Protein AF-A0A242NIY5-F1 (afdb_monomer_lite)

Foldseek 3Di:
DDPPQQKDKDFQQFPFDKGWDDKDKDDDPPDDIDIDTDIDTPDPPGDCVRGPVTDMDMDRHPPDPPPVVNVVVVVVVLVVVVVPDDVVVSVVVVVVVVVNVVRD

pLDDT: mean 75.25, std 18.4, range [34.72, 96.19]

Radius of gyration: 19.22 Å; chains: 1; bounding box: 43×49×38 Å

Secondary structure (DSSP, 8-state):
------EEEEETT--S--EEEEEEEE--TTS--EEEEEEE-S-TT--GGGTTTS-EEEEE--S----HHHHHHHHHHHHHHHTTS-HHHHHHHHHHHHTTSTT-

Organism: NCBI:txid1196095

Structure (mmCIF, N/CA/C/O backbone):
data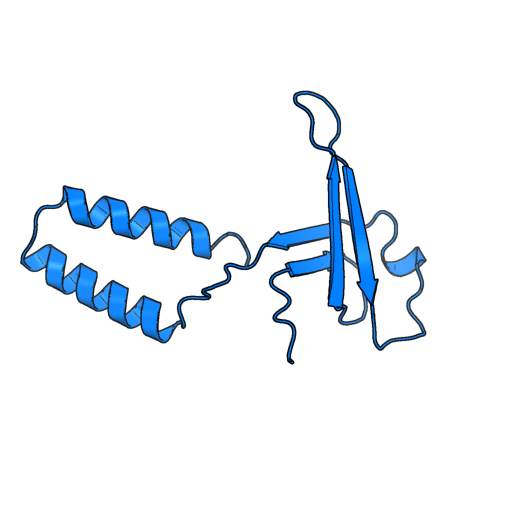_AF-A0A242NIY5-F1
#
_ent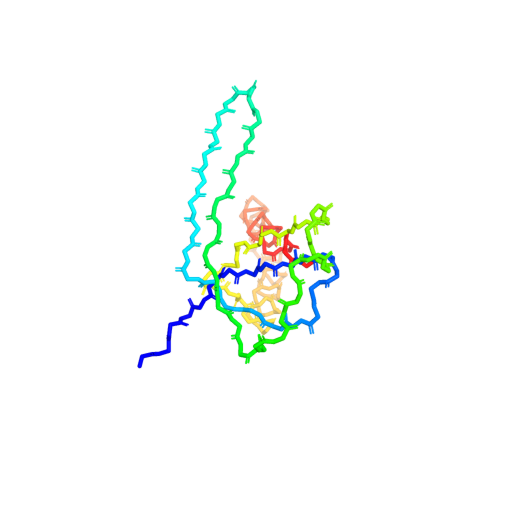ry.id   AF-A0A242NIY5-F1
#
loop_
_atom_site.group_PDB
_atom_site.id
_atom_site.type_symbol
_atom_site.label_atom_id
_atom_site.label_alt_id
_atom_site.label_comp_id
_atom_site.label_asym_id
_atom_site.label_entity_id
_atom_site.label_seq_id
_atom_site.pdbx_PDB_ins_code
_atom_site.Cartn_x
_atom_site.Cartn_y
_atom_site.Cartn_z
_atom_site.occupancy
_atom_site.B_iso_or_equiv
_atom_site.auth_seq_id
_atom_site.auth_comp_id
_atom_site.auth_asym_id
_atom_site.auth_atom_id
_atom_site.pdbx_PDB_model_num
ATOM 1 N N . MET A 1 1 ? 15.540 9.334 -18.508 1.00 34.72 1 MET A N 1
ATOM 2 C CA . MET A 1 1 ? 14.766 10.127 -17.531 1.00 34.72 1 MET A CA 1
ATOM 3 C C . MET A 1 1 ? 14.369 9.188 -16.413 1.00 34.72 1 MET A C 1
ATOM 5 O O . MET A 1 1 ? 13.622 8.258 -16.676 1.00 34.72 1 MET A O 1
ATOM 9 N N . ILE A 1 2 ? 14.946 9.353 -15.227 1.00 41.31 2 ILE A N 1
ATOM 10 C CA . ILE A 1 2 ? 14.557 8.583 -14.042 1.00 41.31 2 ILE A CA 1
ATOM 11 C C . ILE A 1 2 ? 13.423 9.388 -13.416 1.00 41.31 2 ILE A C 1
ATOM 13 O O . ILE A 1 2 ? 13.642 10.514 -12.979 1.00 41.31 2 ILE A O 1
ATOM 17 N N . GLY A 1 3 ? 12.195 8.883 -13.508 1.00 47.41 3 GLY A N 1
ATOM 18 C CA . GLY A 1 3 ? 11.072 9.486 -12.803 1.00 47.41 3 GLY A CA 1
ATOM 19 C C . GLY A 1 3 ? 11.294 9.279 -11.312 1.00 47.41 3 GLY A C 1
ATOM 20 O O . GLY A 1 3 ? 11.307 8.138 -10.857 1.00 47.41 3 GLY A O 1
ATOM 21 N N . ASN A 1 4 ? 11.510 10.358 -10.563 1.00 61.22 4 ASN A N 1
ATOM 22 C CA . ASN A 1 4 ? 11.578 10.265 -9.113 1.00 61.22 4 ASN A CA 1
ATOM 23 C C . ASN A 1 4 ? 10.159 10.028 -8.585 1.00 61.22 4 ASN A C 1
ATOM 25 O O . ASN A 1 4 ? 9.336 10.943 -8.554 1.00 61.22 4 ASN A O 1
ATOM 29 N N . ASN A 1 5 ? 9.862 8.787 -8.208 1.00 68.62 5 ASN A N 1
ATOM 30 C CA . ASN A 1 5 ? 8.621 8.452 -7.532 1.00 68.62 5 ASN A CA 1
ATOM 31 C C . ASN A 1 5 ? 8.721 8.924 -6.077 1.00 68.62 5 ASN A C 1
ATOM 33 O O . ASN A 1 5 ? 9.499 8.383 -5.298 1.00 68.62 5 ASN A O 1
ATOM 37 N N . HIS A 1 6 ? 7.983 9.973 -5.721 1.00 80.06 6 HIS A N 1
ATOM 38 C CA . HIS A 1 6 ? 7.957 10.512 -4.358 1.00 80.06 6 HIS A CA 1
ATOM 39 C C . HIS A 1 6 ? 6.797 9.933 -3.541 1.00 80.06 6 HIS A C 1
ATOM 41 O O . HIS A 1 6 ? 6.340 10.551 -2.587 1.00 80.06 6 HIS A O 1
ATOM 47 N N . TYR A 1 7 ? 6.298 8.762 -3.919 1.00 86.88 7 TYR A N 1
ATOM 48 C CA . TYR A 1 7 ? 5.212 8.096 -3.222 1.00 86.88 7 TYR A CA 1
ATOM 49 C C . TYR A 1 7 ? 5.676 6.716 -2.768 1.00 86.88 7 TYR A C 1
ATOM 51 O O . TYR A 1 7 ? 6.327 5.995 -3.524 1.00 86.88 7 TYR A O 1
ATOM 59 N N . THR A 1 8 ? 5.294 6.337 -1.552 1.00 88.31 8 THR A N 1
ATOM 60 C CA . THR A 1 8 ? 5.466 4.974 -1.036 1.00 88.31 8 THR A CA 1
ATOM 61 C C . THR A 1 8 ? 4.099 4.424 -0.663 1.00 88.31 8 THR A C 1
ATOM 63 O O . THR A 1 8 ? 3.351 5.088 0.048 1.00 88.31 8 THR A O 1
ATOM 66 N N . LEU A 1 9 ? 3.764 3.218 -1.119 1.00 90.00 9 LEU A N 1
ATOM 67 C CA . LEU A 1 9 ? 2.567 2.498 -0.686 1.00 90.00 9 LEU A CA 1
ATOM 68 C C . LEU A 1 9 ? 3.002 1.222 0.025 1.00 90.00 9 LEU A C 1
ATOM 70 O O . LEU A 1 9 ? 3.542 0.314 -0.601 1.00 90.00 9 LEU A O 1
ATOM 74 N N . ASN A 1 10 ? 2.722 1.164 1.321 1.00 89.19 10 ASN A N 1
ATOM 75 C CA . ASN A 1 10 ? 2.901 -0.028 2.135 1.00 89.19 10 ASN A CA 1
ATOM 76 C C . ASN A 1 10 ? 1.531 -0.658 2.368 1.00 89.19 10 ASN A C 1
ATOM 78 O O . ASN A 1 10 ? 0.590 0.042 2.735 1.00 89.19 10 ASN A O 1
ATOM 82 N N . MET A 1 11 ? 1.411 -1.964 2.162 1.00 90.31 11 MET A N 1
ATOM 83 C CA . MET A 1 11 ? 0.197 -2.722 2.467 1.00 90.31 11 MET A CA 1
ATOM 84 C C . MET A 1 11 ? 0.594 -3.979 3.222 1.00 90.31 11 MET A C 1
ATOM 86 O O . MET A 1 11 ? 1.532 -4.670 2.809 1.00 90.31 11 MET A O 1
ATOM 90 N N . ASP A 1 12 ? -0.109 -4.284 4.309 1.00 90.81 12 ASP A N 1
ATOM 91 C CA . ASP A 1 12 ? 0.141 -5.527 5.031 1.00 90.81 12 ASP A CA 1
ATOM 92 C C . ASP A 1 12 ? -0.111 -6.712 4.085 1.00 90.81 12 ASP A C 1
ATOM 94 O O . ASP A 1 12 ? -1.104 -6.745 3.359 1.00 90.81 12 ASP A O 1
ATOM 98 N N . GLY A 1 13 ? 0.812 -7.674 4.062 1.00 85.06 13 GLY A N 1
ATOM 99 C CA . GLY A 1 13 ? 0.710 -8.852 3.196 1.00 85.06 13 GLY A CA 1
ATOM 100 C C . GLY A 1 13 ? 1.120 -8.640 1.733 1.00 85.06 13 GLY A C 1
ATOM 101 O O . GLY A 1 13 ? 1.084 -9.603 0.970 1.00 85.06 13 GLY A O 1
ATOM 102 N N . LEU A 1 14 ? 1.571 -7.443 1.327 1.00 88.44 14 LEU A N 1
ATOM 103 C CA . LEU A 1 14 ? 2.162 -7.224 0.001 1.00 88.44 14 LEU A CA 1
ATOM 104 C C . LEU A 1 14 ? 3.592 -7.801 -0.045 1.00 88.44 14 LEU A C 1
ATOM 106 O O . LEU A 1 14 ? 4.493 -7.254 0.590 1.00 88.44 14 LEU A O 1
ATOM 110 N N . PRO A 1 15 ? 3.850 -8.882 -0.806 1.00 82.94 15 PRO A N 1
ATOM 111 C CA . PRO A 1 15 ? 5.122 -9.602 -0.741 1.00 82.94 15 PRO A CA 1
ATOM 112 C C . PRO A 1 15 ? 6.186 -9.038 -1.695 1.00 82.94 15 PRO A C 1
ATOM 114 O O . PRO A 1 15 ? 7.210 -9.682 -1.921 1.00 82.94 15 PRO A O 1
ATOM 117 N N . ALA A 1 16 ? 5.931 -7.893 -2.334 1.00 85.25 16 ALA A N 1
ATOM 118 C CA . ALA A 1 16 ? 6.788 -7.365 -3.387 1.00 85.25 16 ALA A CA 1
ATOM 119 C C . ALA A 1 16 ? 6.872 -5.842 -3.368 1.00 85.25 16 ALA A C 1
ATOM 121 O O . ALA A 1 16 ? 5.939 -5.150 -2.968 1.00 85.25 16 ALA A O 1
ATOM 122 N N . GLU A 1 17 ? 7.981 -5.342 -3.902 1.00 86.62 17 GLU A N 1
ATOM 123 C CA . GLU A 1 17 ? 8.147 -3.929 -4.200 1.00 86.62 17 GLU A CA 1
ATOM 124 C C . GLU A 1 17 ? 7.224 -3.505 -5.355 1.00 86.62 17 GLU A C 1
ATOM 126 O O . GLU A 1 17 ? 6.993 -4.249 -6.322 1.00 86.62 17 GLU A O 1
ATOM 131 N N . ILE A 1 18 ? 6.690 -2.290 -5.243 1.00 89.88 18 ILE A N 1
ATOM 132 C CA . ILE A 1 18 ? 5.798 -1.681 -6.225 1.00 89.88 18 ILE A CA 1
ATOM 133 C C . ILE A 1 18 ? 6.242 -0.254 -6.541 1.00 89.88 18 ILE A C 1
ATOM 135 O O . ILE A 1 18 ? 6.842 0.424 -5.713 1.00 89.88 18 ILE A O 1
ATOM 139 N N . SER A 1 19 ? 5.905 0.220 -7.738 1.00 89.75 19 SER A N 1
ATOM 140 C CA . SER A 1 19 ? 6.114 1.604 -8.163 1.00 89.75 19 SER A CA 1
ATOM 141 C C . SER A 1 19 ? 4.784 2.242 -8.542 1.00 89.75 19 SER A C 1
ATOM 143 O O . SER A 1 19 ? 4.075 1.748 -9.421 1.00 89.75 19 SER A O 1
ATOM 145 N N . ILE A 1 20 ? 4.438 3.337 -7.872 1.00 91.06 20 ILE A N 1
ATOM 146 C CA . ILE A 1 20 ? 3.187 4.076 -8.068 1.00 91.06 20 ILE A CA 1
ATOM 147 C C . ILE A 1 20 ? 3.251 4.898 -9.361 1.00 91.06 20 ILE A C 1
ATOM 149 O O . ILE A 1 20 ? 4.182 5.668 -9.571 1.00 91.06 20 ILE A O 1
ATOM 153 N N . LEU A 1 21 ? 2.246 4.757 -10.219 1.00 91.38 21 LEU A N 1
ATOM 154 C CA . LEU A 1 21 ? 2.096 5.522 -11.457 1.00 91.38 21 LEU A CA 1
ATOM 155 C C . LEU A 1 21 ? 1.176 6.731 -11.283 1.00 91.38 21 LEU A C 1
ATOM 157 O O . LEU A 1 21 ? 1.442 7.792 -11.841 1.00 91.38 21 LEU A O 1
ATOM 161 N N . GLN A 1 22 ? 0.087 6.562 -10.534 1.00 91.56 22 GLN A N 1
ATOM 162 C CA . GLN A 1 22 ? -0.929 7.593 -10.350 1.00 91.56 22 GLN A CA 1
ATOM 163 C C . GLN A 1 22 ? -1.622 7.427 -9.002 1.00 91.56 22 GLN A C 1
ATOM 165 O O . GLN A 1 22 ? -1.867 6.307 -8.548 1.00 91.56 22 GLN A O 1
ATOM 170 N N . VAL A 1 23 ? -1.981 8.561 -8.408 1.00 92.44 23 VAL A N 1
ATOM 171 C CA . VAL A 1 23 ? -2.823 8.659 -7.218 1.00 92.44 23 VAL A CA 1
ATOM 172 C C . VAL A 1 23 ? -3.947 9.641 -7.523 1.00 92.44 23 VAL A C 1
ATOM 174 O O .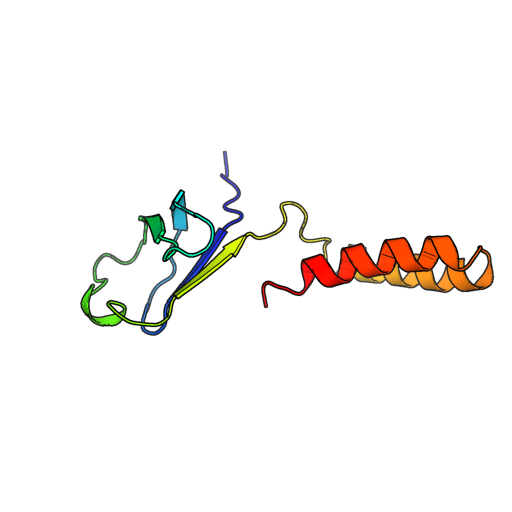 VAL A 1 23 ? -3.688 10.755 -7.976 1.00 92.44 23 VAL A O 1
ATOM 177 N N . GLU A 1 24 ? -5.184 9.239 -7.260 1.00 95.56 24 GLU A N 1
ATOM 178 C CA . GLU A 1 24 ? -6.363 10.102 -7.299 1.00 95.56 24 GLU A CA 1
ATOM 179 C C . GLU A 1 24 ? -7.090 10.006 -5.956 1.00 95.56 24 GLU A C 1
ATOM 181 O O . GLU A 1 24 ? -7.379 8.904 -5.491 1.00 95.56 24 GLU A O 1
ATOM 186 N N . GLY A 1 25 ? -7.345 11.149 -5.319 1.00 94.12 25 GLY A N 1
ATOM 187 C CA . GLY A 1 25 ? -8.021 11.232 -4.025 1.00 94.12 25 GLY A CA 1
ATOM 188 C C . GLY A 1 25 ? -9.382 11.902 -4.145 1.00 94.12 25 GLY A C 1
ATOM 189 O O . GLY A 1 25 ? -9.510 12.953 -4.771 1.00 94.12 25 GLY A O 1
ATOM 190 N N . ASN A 1 26 ? -10.388 11.303 -3.517 1.00 95.00 26 ASN A N 1
ATOM 191 C CA . ASN A 1 26 ? -11.695 11.900 -3.294 1.00 95.00 26 ASN A CA 1
ATOM 192 C C . ASN A 1 26 ? -11.888 12.094 -1.787 1.00 95.00 26 ASN A C 1
ATOM 194 O O . ASN A 1 26 ? -12.178 11.148 -1.053 1.00 95.00 26 ASN A O 1
ATOM 198 N N . GLU A 1 27 ? -11.702 13.330 -1.336 1.00 95.25 27 GLU A N 1
ATOM 199 C CA . GLU A 1 27 ? -11.771 13.721 0.068 1.00 95.25 27 GLU A CA 1
ATOM 200 C C . GLU A 1 27 ? -12.864 14.775 0.251 1.00 95.25 27 GLU A C 1
ATOM 202 O O . GLU A 1 27 ? -12.879 15.803 -0.429 1.00 95.25 27 GLU A O 1
ATOM 207 N N . GLN A 1 28 ? -13.787 14.529 1.180 1.00 95.25 28 GLN A N 1
ATOM 208 C CA . GLN A 1 28 ? -14.847 15.468 1.536 1.00 95.25 28 GLN A CA 1
ATOM 209 C C . GLN A 1 28 ? -15.051 15.474 3.050 1.00 95.25 28 GLN A C 1
ATOM 211 O O . GLN A 1 28 ? -14.956 14.440 3.712 1.00 95.25 28 GLN A O 1
ATOM 216 N N . LEU A 1 29 ? -15.342 16.649 3.612 1.00 95.88 29 LEU A N 1
ATOM 217 C CA . LEU A 1 29 ? -15.590 16.781 5.047 1.00 95.88 29 LEU A CA 1
ATOM 218 C C . LEU A 1 29 ? -16.786 15.921 5.470 1.00 95.88 29 LEU A C 1
ATOM 220 O O . LEU A 1 29 ? -17.849 15.972 4.854 1.00 95.88 29 LEU A O 1
ATOM 224 N N . ASN A 1 30 ? -16.616 15.187 6.572 1.00 94.38 30 ASN A N 1
ATOM 225 C CA . ASN A 1 30 ? -17.641 14.326 7.171 1.00 94.38 30 ASN A CA 1
ATOM 226 C C . ASN A 1 30 ? -18.165 13.208 6.251 1.00 94.38 30 ASN A C 1
ATOM 228 O O . ASN A 1 30 ? -19.274 12.719 6.457 1.00 94.38 30 ASN A O 1
ATOM 232 N N . GLN A 1 31 ? -17.386 12.796 5.252 1.00 95.50 31 GLN A N 1
ATOM 233 C CA . GLN A 1 31 ? -17.654 11.621 4.426 1.00 95.50 31 GLN A CA 1
ATOM 234 C C . GLN A 1 31 ? -16.437 10.689 4.450 1.00 95.50 31 GLN A C 1
ATOM 236 O O . GLN A 1 31 ? -15.324 11.146 4.724 1.00 95.50 31 GLN A O 1
ATOM 241 N N . PRO A 1 32 ? -16.614 9.388 4.171 1.00 96.19 32 PRO A N 1
ATOM 242 C CA . PRO A 1 32 ? -15.484 8.506 3.925 1.00 96.19 32 PRO A CA 1
ATOM 243 C C . PRO A 1 32 ? -14.627 9.047 2.776 1.00 96.19 32 PRO A C 1
ATOM 245 O O . PRO A 1 32 ? -15.146 9.414 1.722 1.00 96.19 32 PRO A O 1
ATOM 248 N N . TRP A 1 33 ? -13.317 9.096 2.990 1.00 94.88 33 TRP A N 1
ATOM 249 C CA . TRP A 1 33 ? -12.349 9.394 1.942 1.00 94.88 33 TRP A CA 1
ATOM 250 C C . TRP A 1 33 ? -12.075 8.137 1.113 1.00 94.88 33 TRP A C 1
ATOM 252 O O . TRP A 1 33 ? -12.207 7.011 1.597 1.00 94.88 33 TRP A O 1
ATOM 262 N N . HIS A 1 34 ? -11.681 8.326 -0.143 1.00 94.88 34 HIS A N 1
ATOM 263 C CA . HIS A 1 34 ? -11.321 7.240 -1.054 1.00 94.88 34 HIS A CA 1
ATOM 264 C C . HIS A 1 34 ? -10.097 7.626 -1.879 1.00 94.88 34 HIS A C 1
ATOM 266 O O . HIS A 1 34 ? -10.037 8.738 -2.401 1.00 94.88 34 HIS A O 1
ATOM 272 N N . TYR A 1 35 ? -9.160 6.692 -2.050 1.00 94.69 35 TYR A N 1
ATOM 273 C CA . TYR A 1 35 ? -8.036 6.845 -2.972 1.00 94.69 35 TYR A CA 1
ATOM 274 C C . TYR A 1 35 ? -8.035 5.730 -4.014 1.00 94.69 35 TYR A C 1
ATOM 276 O O . TYR A 1 35 ? -8.165 4.551 -3.686 1.00 94.69 35 TYR A O 1
ATOM 284 N N . THR A 1 36 ? -7.805 6.103 -5.270 1.00 96.06 36 THR A N 1
ATOM 285 C CA . THR A 1 36 ? -7.496 5.177 -6.362 1.00 96.06 36 THR A CA 1
ATOM 286 C C . THR A 1 36 ? -6.007 5.274 -6.668 1.00 96.06 36 THR A C 1
ATOM 288 O O . THR A 1 36 ? -5.515 6.328 -7.073 1.00 96.06 36 THR A O 1
ATOM 291 N N . ILE A 1 37 ? -5.279 4.171 -6.483 1.00 94.00 37 ILE A N 1
ATOM 292 C CA . ILE A 1 37 ? -3.832 4.106 -6.714 1.00 94.00 37 ILE A CA 1
ATOM 293 C C . ILE A 1 37 ? -3.561 3.144 -7.866 1.00 94.00 37 ILE A C 1
ATOM 295 O O . ILE A 1 37 ? -3.904 1.966 -7.798 1.00 94.00 37 ILE A O 1
ATOM 299 N N . THR A 1 38 ? -2.911 3.640 -8.916 1.00 94.56 38 THR A N 1
ATOM 300 C CA . THR A 1 38 ? -2.387 2.802 -10.000 1.00 94.56 38 THR A CA 1
ATOM 301 C C . THR A 1 38 ? -0.904 2.587 -9.756 1.00 94.56 38 THR A C 1
ATOM 303 O O . THR A 1 38 ? -0.157 3.557 -9.645 1.00 94.56 38 THR A O 1
ATOM 306 N N . PHE A 1 39 ? -0.461 1.336 -9.687 1.00 92.56 39 PHE A N 1
ATOM 307 C CA . PHE A 1 39 ? 0.943 0.984 -9.492 1.00 92.56 39 PHE A CA 1
ATOM 308 C C . PHE A 1 39 ? 1.355 -0.174 -10.403 1.00 92.56 39 PHE A C 1
ATOM 310 O O . PHE A 1 39 ? 0.531 -0.845 -11.019 1.00 92.56 39 PHE A O 1
ATOM 317 N N . THR A 1 40 ? 2.659 -0.401 -10.485 1.00 91.88 40 THR A N 1
ATOM 318 C CA . THR A 1 40 ? 3.283 -1.512 -11.206 1.00 91.88 40 THR A CA 1
ATOM 319 C C . THR A 1 40 ? 4.142 -2.326 -10.254 1.00 91.88 40 THR A C 1
ATOM 321 O O . THR A 1 40 ? 4.659 -1.797 -9.274 1.00 91.88 40 THR A O 1
ATOM 324 N N . SER A 1 41 ? 4.316 -3.611 -10.547 1.00 90.19 41 SER A N 1
ATOM 325 C CA . SER A 1 41 ? 5.303 -4.459 -9.881 1.00 90.19 41 SER A CA 1
ATOM 326 C C . SER A 1 41 ? 6.070 -5.256 -10.923 1.00 90.19 41 SER A C 1
ATOM 328 O O . SER A 1 41 ? 5.525 -5.634 -11.961 1.00 90.19 41 SER A O 1
ATOM 330 N N . SER A 1 42 ? 7.337 -5.537 -10.636 1.00 89.56 42 SER A N 1
ATOM 331 C CA . SER A 1 42 ? 8.124 -6.511 -11.392 1.00 89.56 42 SER A CA 1
ATOM 332 C C . SER A 1 42 ? 7.705 -7.953 -11.073 1.00 89.56 42 SER A C 1
ATOM 334 O O . SER A 1 42 ? 7.908 -8.847 -11.898 1.00 89.56 42 SER A O 1
ATOM 336 N N . ASN A 1 43 ? 7.082 -8.188 -9.911 1.00 89.88 43 ASN A N 1
ATOM 337 C CA . ASN A 1 43 ? 6.560 -9.491 -9.522 1.00 89.88 43 ASN A CA 1
ATOM 338 C C . ASN A 1 43 ? 5.217 -9.770 -10.219 1.00 89.88 43 ASN A C 1
ATOM 340 O O . ASN A 1 43 ? 4.203 -9.138 -9.934 1.00 89.88 43 ASN A O 1
ATOM 344 N N . LYS A 1 44 ? 5.203 -10.762 -11.117 1.00 88.38 44 LYS A N 1
ATOM 345 C CA . LYS A 1 44 ? 4.009 -11.166 -11.884 1.00 88.38 44 LYS A CA 1
ATOM 346 C C . LYS A 1 44 ? 3.046 -12.074 -11.109 1.00 88.38 44 LYS A C 1
ATOM 348 O O . LYS A 1 44 ? 1.967 -12.366 -11.607 1.00 88.38 44 LYS A O 1
ATOM 353 N N . HIS A 1 45 ? 3.442 -12.547 -9.929 1.00 88.62 45 HIS A N 1
ATOM 354 C CA . HIS A 1 45 ? 2.711 -13.528 -9.122 1.00 88.62 45 HIS A CA 1
ATOM 355 C C . HIS A 1 45 ? 2.078 -12.874 -7.882 1.00 88.62 45 HIS A C 1
ATOM 357 O O . HIS A 1 45 ? 1.955 -13.501 -6.833 1.00 88.62 45 HIS A O 1
ATOM 363 N N . LEU A 1 46 ? 1.700 -11.598 -7.984 1.00 88.25 46 LEU A N 1
ATOM 364 C CA . LEU A 1 46 ? 0.979 -10.904 -6.924 1.00 88.25 46 LEU A CA 1
ATOM 365 C C . LEU A 1 46 ? -0.450 -11.439 -6.826 1.00 88.25 46 LEU A C 1
ATOM 367 O O . LEU A 1 46 ? -1.285 -11.192 -7.695 1.00 88.25 46 LEU A O 1
ATOM 371 N N . LEU A 1 47 ? -0.721 -12.170 -5.751 1.00 90.62 47 LEU A N 1
ATOM 372 C CA . LEU A 1 47 ? -2.060 -12.629 -5.419 1.00 90.62 47 LEU A CA 1
ATOM 373 C C . LEU A 1 47 ? -2.816 -11.485 -4.741 1.00 90.62 47 LEU A C 1
ATOM 375 O O . LEU A 1 47 ? -2.417 -11.012 -3.679 1.00 90.62 47 LEU A O 1
ATOM 379 N N . VAL A 1 48 ? -3.913 -11.040 -5.356 1.00 89.00 48 VAL A N 1
ATOM 380 C CA . VAL A 1 48 ? -4.733 -9.924 -4.844 1.00 89.00 48 VAL A CA 1
ATOM 381 C C . VAL A 1 48 ? -5.236 -10.209 -3.429 1.00 89.00 48 VAL A C 1
ATOM 383 O O . VAL A 1 48 ? -5.229 -9.336 -2.570 1.00 89.00 48 VAL A O 1
ATOM 386 N N . GLU A 1 49 ? -5.610 -11.457 -3.165 1.00 91.31 49 GLU A N 1
ATOM 387 C CA . GLU A 1 49 ? -6.066 -11.925 -1.855 1.00 91.31 49 GLU A CA 1
ATOM 388 C C . GLU A 1 49 ? -5.036 -11.753 -0.729 1.00 91.31 49 GLU A C 1
ATOM 390 O O . GLU A 1 49 ? -5.429 -11.694 0.429 1.00 91.31 49 GLU A O 1
ATOM 395 N N . SER A 1 50 ? -3.737 -11.636 -1.036 1.00 88.56 50 SER A N 1
ATOM 396 C CA . SER A 1 50 ? -2.699 -11.466 -0.011 1.00 88.56 50 SER A CA 1
ATOM 397 C C . SER A 1 50 ? -2.707 -10.082 0.641 1.00 88.56 50 SER A C 1
ATOM 399 O O . SER A 1 50 ? -2.210 -9.946 1.753 1.00 88.56 50 SER A O 1
ATOM 401 N N . PHE A 1 51 ? -3.260 -9.068 -0.031 1.00 89.62 51 PHE A N 1
ATOM 402 C CA . PHE A 1 51 ? -3.285 -7.682 0.457 1.00 89.62 51 PHE A CA 1
ATOM 403 C C . PHE A 1 51 ? -4.677 -7.027 0.381 1.00 89.62 51 PHE A C 1
ATOM 405 O O . PHE A 1 51 ? -4.850 -5.875 0.777 1.00 89.62 5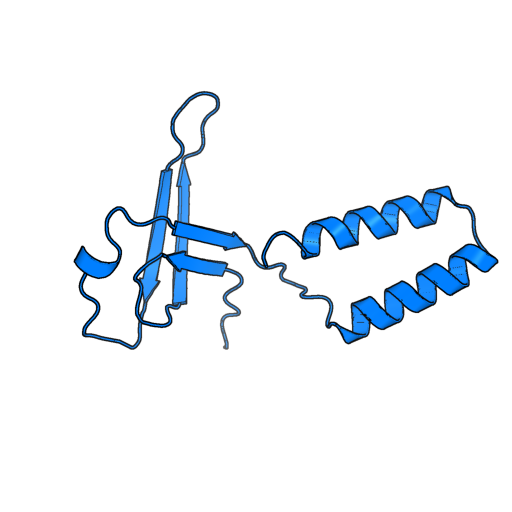1 PHE A O 1
ATOM 412 N N . LEU A 1 52 ? -5.696 -7.734 -0.114 1.00 91.94 52 LEU A N 1
ATOM 413 C CA . LEU A 1 52 ? -7.071 -7.237 -0.127 1.00 91.94 52 LEU A CA 1
ATOM 414 C C . LEU A 1 52 ? -7.615 -7.126 1.305 1.00 91.94 52 LEU A C 1
ATOM 416 O O . LEU A 1 52 ? -7.465 -8.050 2.096 1.00 91.94 52 LEU A O 1
ATOM 420 N N . ASN A 1 53 ? -8.290 -6.017 1.622 1.00 92.19 53 ASN A N 1
ATOM 421 C CA . ASN A 1 53 ? -8.810 -5.703 2.965 1.00 92.19 53 ASN A CA 1
ATOM 422 C C . ASN A 1 53 ? -7.742 -5.623 4.068 1.00 92.19 53 ASN A C 1
ATOM 424 O O . ASN A 1 53 ? -8.078 -5.578 5.251 1.00 92.19 53 ASN A O 1
ATOM 428 N N . GLN A 1 54 ? -6.470 -5.579 3.686 1.00 93.75 54 GLN A N 1
ATOM 429 C CA . GLN A 1 54 ? -5.374 -5.335 4.602 1.00 93.75 54 GLN A CA 1
ATOM 430 C C . GLN A 1 54 ? -5.182 -3.831 4.806 1.00 93.75 54 GLN A C 1
ATOM 432 O O . GLN A 1 54 ? -5.551 -3.019 3.952 1.00 93.75 54 GLN A O 1
ATOM 437 N N . ASN A 1 55 ? -4.594 -3.448 5.941 1.00 92.94 55 ASN A N 1
ATOM 438 C CA . ASN A 1 55 ? -4.256 -2.051 6.166 1.00 92.94 55 ASN A CA 1
ATOM 439 C C . ASN A 1 55 ? -3.227 -1.589 5.132 1.00 92.94 55 ASN A C 1
ATOM 441 O O . ASN A 1 55 ? -2.262 -2.289 4.822 1.00 92.94 55 ASN A O 1
ATOM 445 N N . ALA A 1 56 ? -3.448 -0.383 4.621 1.00 91.94 56 ALA A N 1
ATOM 446 C CA . ALA A 1 56 ? -2.618 0.250 3.616 1.00 91.94 56 ALA A CA 1
ATOM 447 C C . ALA A 1 56 ? -2.235 1.659 4.071 1.00 91.94 56 ALA A C 1
ATOM 449 O O . ALA A 1 56 ? -3.048 2.387 4.644 1.00 91.94 56 ALA A O 1
ATOM 450 N N . ARG A 1 57 ? -0.997 2.057 3.785 1.00 92.06 57 ARG A N 1
ATOM 451 C CA . ARG A 1 57 ? -0.447 3.378 4.080 1.00 92.06 57 ARG A CA 1
ATOM 452 C C . ARG A 1 57 ? 0.193 3.950 2.825 1.00 92.06 57 ARG A C 1
ATOM 454 O O . ARG A 1 57 ? 1.195 3.424 2.345 1.00 92.06 57 ARG A O 1
ATOM 461 N N . LEU A 1 58 ? -0.382 5.040 2.323 1.00 91.00 58 LEU A N 1
ATOM 462 C CA . LEU A 1 58 ? 0.210 5.859 1.272 1.00 91.00 58 LEU A CA 1
ATOM 463 C C . LEU A 1 58 ? 0.978 7.022 1.914 1.00 91.00 58 LEU A C 1
ATOM 465 O O . LEU A 1 58 ? 0.395 7.847 2.615 1.00 91.00 58 LEU A O 1
ATOM 469 N N . CYS A 1 59 ? 2.278 7.086 1.660 1.00 87.94 59 CYS A N 1
ATOM 470 C CA . CYS A 1 59 ? 3.178 8.133 2.124 1.00 87.94 59 CYS A CA 1
ATOM 471 C C . CYS A 1 59 ? 3.576 9.038 0.954 1.00 87.94 59 CYS A C 1
ATOM 473 O O . CYS A 1 59 ? 3.953 8.562 -0.119 1.00 87.94 59 CYS A O 1
ATOM 475 N N . PHE A 1 60 ? 3.507 10.348 1.187 1.00 86.25 60 PHE A N 1
ATOM 476 C CA . PHE A 1 60 ? 3.953 11.380 0.257 1.00 86.25 60 PHE A CA 1
ATOM 477 C C . PHE A 1 60 ? 5.342 11.830 0.697 1.00 86.25 60 PHE A C 1
ATOM 479 O O . PHE A 1 60 ? 5.488 12.627 1.626 1.00 86.25 60 PHE A O 1
ATOM 486 N N . ASN A 1 61 ? 6.362 11.291 0.044 1.00 81.75 61 ASN A N 1
ATOM 487 C CA . ASN A 1 61 ? 7.746 11.578 0.370 1.00 81.75 61 ASN A CA 1
ATOM 488 C C . ASN A 1 61 ? 8.080 13.015 -0.060 1.00 81.75 61 ASN A C 1
ATOM 490 O O . ASN A 1 61 ? 7.706 13.452 -1.155 1.00 81.75 61 ASN A O 1
ATOM 494 N N . PRO A 1 62 ? 8.787 13.788 0.776 1.00 72.81 62 PRO A N 1
ATOM 495 C CA . PRO A 1 62 ? 9.225 15.116 0.387 1.00 72.81 62 PRO A CA 1
ATOM 496 C C . PRO A 1 62 ? 10.183 15.024 -0.809 1.00 72.81 62 PRO A C 1
ATOM 498 O O . PRO A 1 62 ? 11.092 14.199 -0.832 1.00 72.81 62 PRO A O 1
ATOM 501 N N . ALA A 1 63 ? 10.016 15.918 -1.789 1.00 64.00 63 ALA A N 1
ATOM 502 C CA . ALA A 1 63 ? 10.909 16.012 -2.952 1.00 64.00 63 ALA A CA 1
ATOM 503 C C . ALA A 1 63 ? 12.366 16.337 -2.571 1.00 64.00 63 ALA A C 1
ATOM 505 O O . ALA A 1 63 ? 13.294 16.115 -3.344 1.00 64.00 63 ALA A O 1
ATOM 506 N N . ASN A 1 64 ? 12.548 16.866 -1.365 1.00 60.31 64 ASN A N 1
ATOM 507 C CA . ASN A 1 64 ? 13.805 17.032 -0.674 1.00 60.31 64 ASN A CA 1
ATOM 508 C C . ASN A 1 64 ? 13.778 16.161 0.585 1.00 60.31 64 ASN A C 1
ATOM 510 O O . ASN A 1 64 ? 13.511 16.641 1.688 1.00 60.31 64 ASN A O 1
ATOM 514 N N . SER A 1 65 ? 14.120 14.880 0.460 1.00 55.00 65 SER A N 1
ATOM 515 C CA . SER A 1 65 ? 14.757 14.229 1.599 1.00 55.00 65 SER A CA 1
ATOM 516 C C . SER A 1 65 ? 16.010 15.061 1.864 1.00 55.00 65 SER A C 1
ATOM 518 O O . SER A 1 65 ? 16.993 14.921 1.136 1.00 55.00 65 SER A O 1
ATOM 520 N N . ASN A 1 66 ? 15.949 16.026 2.792 1.00 52.31 66 ASN A N 1
ATOM 521 C CA . ASN A 1 66 ? 17.155 16.664 3.301 1.00 52.31 66 ASN A CA 1
ATOM 522 C C . ASN A 1 66 ? 18.062 15.485 3.616 1.00 52.31 66 ASN A C 1
ATOM 524 O O . ASN A 1 66 ? 17.666 14.611 4.395 1.00 52.31 66 ASN A O 1
ATOM 528 N N . ASN A 1 67 ? 19.187 15.384 2.910 1.00 56.44 67 ASN A N 1
ATOM 529 C CA . ASN A 1 67 ? 20.093 14.271 3.106 1.00 56.44 67 ASN A CA 1
ATOM 530 C C . ASN A 1 67 ? 20.374 14.234 4.616 1.00 56.44 67 ASN A C 1
ATOM 532 O O . ASN A 1 67 ? 20.403 15.296 5.242 1.00 56.44 67 ASN A O 1
ATOM 536 N N . LEU A 1 68 ? 20.502 13.070 5.255 1.00 56.53 68 LEU A N 1
ATOM 537 C CA . LEU A 1 68 ? 20.776 13.054 6.701 1.00 56.53 68 LEU A CA 1
ATOM 538 C C . LEU A 1 68 ? 21.976 13.963 7.042 1.00 56.53 68 LEU A C 1
ATOM 540 O O . LEU A 1 68 ? 21.980 14.608 8.087 1.00 56.53 68 LEU A O 1
ATOM 544 N N . SER A 1 69 ? 22.916 14.126 6.102 1.00 58.53 69 SER A N 1
ATOM 545 C CA . SER A 1 69 ? 23.975 15.138 6.148 1.00 58.53 69 SER A CA 1
ATOM 546 C C . SER A 1 69 ? 23.476 16.585 6.240 1.00 58.53 69 SER A C 1
ATOM 548 O O . SER A 1 69 ? 24.007 17.362 7.022 1.00 58.53 69 SER A O 1
ATOM 550 N N . ASP A 1 70 ? 22.454 16.966 5.478 1.00 61.94 70 ASP A N 1
ATOM 551 C CA . ASP A 1 70 ? 21.859 18.304 5.488 1.00 61.94 70 ASP A CA 1
ATOM 552 C C . ASP A 1 70 ? 21.105 18.567 6.789 1.00 61.94 70 ASP A C 1
ATOM 554 O O . ASP A 1 70 ? 21.113 19.693 7.274 1.00 61.94 70 ASP A O 1
ATOM 558 N N . ILE A 1 71 ? 20.470 17.543 7.372 1.00 64.06 71 ILE A N 1
ATOM 559 C CA . ILE A 1 71 ? 19.827 17.643 8.692 1.00 64.06 71 ILE A CA 1
ATOM 560 C C . ILE A 1 71 ? 20.887 17.828 9.777 1.00 64.06 71 ILE A C 1
ATOM 562 O O . ILE A 1 71 ? 20.736 18.706 10.623 1.00 64.06 71 ILE A O 1
ATOM 566 N N . VAL A 1 72 ? 21.971 17.050 9.735 1.00 68.06 72 VAL A N 1
ATOM 567 C CA . VAL A 1 72 ? 23.089 17.179 10.681 1.00 68.06 72 VAL A CA 1
ATOM 568 C C . VAL A 1 72 ? 23.742 18.556 10.563 1.00 68.06 72 VAL A C 1
ATOM 570 O O . VAL A 1 72 ? 23.932 19.223 11.577 1.00 68.06 72 VAL A O 1
ATOM 573 N N . ASN A 1 73 ? 24.007 19.025 9.342 1.00 68.69 73 ASN A N 1
ATOM 574 C CA . ASN A 1 73 ? 24.613 20.334 9.105 1.00 68.69 73 ASN A CA 1
ATOM 575 C C . ASN A 1 73 ? 23.679 21.473 9.537 1.00 68.69 73 ASN A C 1
ATOM 577 O O . ASN A 1 73 ? 24.082 22.324 10.320 1.00 68.69 73 ASN A O 1
ATOM 581 N N . LYS A 1 74 ? 22.397 21.444 9.144 1.00 69.19 74 LYS A N 1
ATOM 582 C CA . LYS A 1 74 ? 21.409 22.454 9.568 1.00 69.19 74 LYS A CA 1
ATOM 583 C C . LYS A 1 74 ? 21.156 22.429 11.076 1.00 69.19 74 LYS A C 1
ATOM 585 O O . LYS A 1 74 ? 20.922 23.479 11.663 1.00 69.19 74 LYS A O 1
ATOM 590 N N . GLY A 1 75 ? 21.182 21.253 11.702 1.00 69.94 75 GLY A N 1
ATOM 591 C CA . GLY A 1 75 ? 21.059 21.095 13.151 1.00 69.94 75 GLY A CA 1
ATOM 592 C C . GLY A 1 75 ? 22.256 21.688 13.894 1.00 69.94 75 GLY A C 1
ATOM 593 O O . GLY A 1 75 ? 22.072 22.407 14.876 1.00 69.94 75 GLY A O 1
ATOM 594 N N . LEU A 1 76 ? 23.470 21.455 13.391 1.00 76.31 76 LEU A N 1
ATOM 595 C CA . LEU A 1 76 ? 24.695 22.060 13.911 1.00 76.31 76 LEU A CA 1
ATOM 596 C C . LEU A 1 76 ? 24.694 23.587 13.727 1.00 76.31 76 LEU A C 1
ATOM 598 O O . LEU A 1 76 ? 24.994 24.318 14.669 1.00 76.31 76 LEU A O 1
ATOM 602 N N . ASP A 1 77 ? 24.282 24.078 12.559 1.00 72.88 77 ASP A N 1
ATOM 603 C CA . ASP A 1 77 ? 24.161 25.509 12.262 1.00 72.88 77 ASP A CA 1
ATOM 604 C C . ASP A 1 77 ? 23.094 26.190 13.131 1.00 72.88 77 ASP A C 1
ATOM 606 O O . ASP A 1 77 ?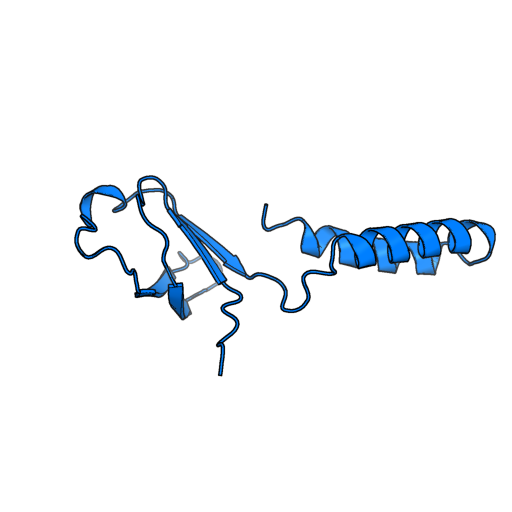 23.293 27.313 13.603 1.00 72.88 77 ASP A O 1
ATOM 610 N N . ALA A 1 78 ? 21.976 25.508 13.397 1.00 69.50 78 ALA A N 1
ATOM 611 C CA . ALA A 1 78 ? 20.938 25.980 14.307 1.00 69.50 78 ALA A CA 1
ATOM 612 C C . ALA A 1 78 ? 21.441 26.038 15.756 1.00 69.50 78 ALA A C 1
ATOM 614 O O . ALA A 1 78 ? 21.192 27.031 16.437 1.00 69.50 78 ALA A O 1
ATOM 615 N N . LEU A 1 79 ? 22.190 25.032 16.221 1.00 71.62 79 LEU A N 1
ATOM 616 C CA . LEU A 1 79 ? 22.801 25.043 17.553 1.00 71.62 79 LEU A CA 1
ATOM 617 C C . LEU A 1 79 ? 23.805 26.191 17.697 1.00 71.62 79 LEU A C 1
ATOM 619 O O . LEU A 1 79 ? 23.764 26.929 18.679 1.00 71.62 79 LEU A O 1
ATOM 623 N N . ASN A 1 80 ? 24.646 26.394 16.686 1.00 71.06 80 ASN A N 1
ATOM 624 C CA . ASN A 1 80 ? 25.573 27.521 16.644 1.00 71.06 80 ASN A CA 1
ATOM 625 C C . ASN A 1 80 ? 24.812 28.859 16.622 1.00 71.06 80 ASN A C 1
ATOM 627 O O . ASN A 1 80 ? 25.193 29.797 17.317 1.00 71.06 80 ASN A O 1
ATOM 631 N N . SER A 1 81 ? 23.673 28.930 15.931 1.00 61.97 81 SER A N 1
ATOM 632 C CA . SER A 1 81 ? 22.820 30.124 15.889 1.00 61.97 81 SER A CA 1
ATOM 633 C C . SER A 1 81 ? 22.060 30.390 17.191 1.00 61.97 81 SER A C 1
ATOM 635 O O . SER A 1 81 ? 21.771 31.543 17.485 1.00 61.97 81 SER A O 1
ATOM 637 N N . LEU A 1 82 ? 21.773 29.385 18.025 1.00 59.69 82 LEU A N 1
ATOM 638 C CA . LEU A 1 82 ? 21.222 29.596 19.375 1.00 59.69 82 LEU A CA 1
ATOM 639 C C . LEU A 1 82 ? 22.220 30.295 20.304 1.00 59.69 82 LEU A C 1
ATOM 641 O O . LEU A 1 82 ? 21.817 30.943 21.268 1.00 59.69 82 LEU A O 1
ATOM 645 N N . THR A 1 83 ? 23.516 30.201 19.996 1.00 61.12 83 THR A N 1
ATOM 646 C CA . THR A 1 83 ? 24.555 30.949 20.710 1.00 61.12 83 THR A CA 1
ATOM 647 C C . THR A 1 83 ? 24.709 32.387 20.197 1.00 61.12 83 THR A C 1
ATOM 649 O O . THR A 1 83 ? 25.367 33.188 20.857 1.00 61.12 83 THR A O 1
ATOM 652 N N . SER A 1 84 ? 24.070 32.749 19.068 1.00 56.62 84 SER A N 1
ATOM 653 C CA . SER A 1 84 ? 24.239 34.061 18.423 1.00 56.62 84 SER A CA 1
ATOM 654 C C . SER A 1 84 ? 22.965 34.786 17.940 1.00 56.62 84 SER A C 1
ATOM 656 O O . SER A 1 84 ? 23.092 35.910 17.458 1.00 56.62 84 SER A O 1
ATOM 658 N N . ALA A 1 85 ? 21.753 34.218 18.010 1.00 56.50 85 ALA A N 1
ATOM 659 C CA . ALA A 1 85 ? 20.559 34.799 17.376 1.00 56.50 85 ALA A CA 1
ATOM 660 C C . ALA A 1 85 ? 19.232 34.589 18.138 1.00 56.50 85 ALA A C 1
ATOM 662 O O . ALA A 1 85 ? 19.067 33.692 18.960 1.00 56.50 85 ALA A O 1
ATOM 663 N N . ASN A 1 86 ? 18.274 35.474 17.834 1.00 61.41 86 ASN A N 1
ATOM 664 C CA . ASN A 1 86 ? 16.981 35.656 18.501 1.00 61.41 86 ASN A CA 1
ATOM 665 C C . ASN A 1 86 ? 16.107 34.369 18.493 1.00 61.41 86 ASN A C 1
ATOM 667 O O . ASN A 1 86 ? 15.820 33.836 17.416 1.00 61.41 86 ASN A O 1
ATOM 671 N N . PRO A 1 87 ? 15.610 33.897 19.655 1.00 58.16 87 PRO A N 1
ATOM 672 C CA . PRO A 1 87 ? 14.915 32.608 19.815 1.00 58.16 87 PRO A CA 1
ATOM 673 C C . PRO A 1 87 ? 13.665 32.391 18.939 1.00 58.16 87 PRO A C 1
ATOM 675 O O . PRO A 1 87 ? 13.315 31.250 18.643 1.00 58.16 87 PRO A O 1
ATOM 678 N N . LEU A 1 88 ? 13.009 33.452 18.460 1.00 53.50 88 LEU A N 1
ATOM 679 C CA . LEU A 1 88 ? 11.845 33.352 17.562 1.00 53.50 88 LEU A CA 1
ATOM 680 C C . LEU A 1 88 ? 12.172 32.770 16.176 1.00 53.50 88 LEU A C 1
ATOM 682 O O . LEU A 1 88 ? 11.303 32.173 15.542 1.00 53.50 88 LEU A O 1
ATOM 686 N N . GLN A 1 89 ? 13.408 32.924 15.695 1.00 59.03 89 GLN A N 1
ATOM 687 C CA . GLN A 1 89 ? 13.825 32.364 14.404 1.00 59.03 89 GLN A CA 1
ATOM 688 C C . GLN A 1 89 ? 14.143 30.867 14.504 1.00 59.03 89 GLN A C 1
ATOM 690 O O . GLN A 1 89 ? 13.838 30.118 13.578 1.00 59.03 89 GLN A O 1
ATOM 695 N N . ALA A 1 90 ? 14.658 30.413 15.650 1.00 54.28 90 ALA A N 1
ATOM 696 C CA . ALA A 1 90 ? 14.961 29.003 15.891 1.00 54.28 90 ALA A CA 1
ATOM 697 C C . ALA A 1 90 ? 13.700 28.114 15.908 1.00 54.28 90 ALA A C 1
ATOM 699 O O . ALA A 1 90 ? 13.736 26.980 15.435 1.00 54.28 90 ALA A O 1
ATOM 700 N N . LEU A 1 91 ? 12.565 28.645 16.380 1.00 53.59 91 LEU A N 1
ATOM 701 C CA . LEU A 1 91 ? 11.287 27.920 16.435 1.00 53.59 91 LEU A CA 1
ATOM 702 C C . LEU A 1 91 ? 10.667 27.655 15.051 1.00 53.59 91 LEU A C 1
ATOM 704 O O . LEU A 1 91 ? 10.036 26.625 14.852 1.00 53.59 91 LEU A O 1
ATOM 708 N N . LYS A 1 92 ? 10.883 28.528 14.059 1.00 57.69 92 LYS A N 1
ATOM 709 C CA . LYS A 1 92 ? 10.413 28.271 12.682 1.00 57.69 92 LYS A CA 1
ATOM 710 C C . LYS A 1 92 ? 11.189 27.141 12.001 1.00 57.69 92 LYS A C 1
ATOM 712 O O . LYS A 1 92 ? 10.652 26.444 11.144 1.00 57.69 92 LYS A O 1
ATOM 717 N N . GLN A 1 93 ? 12.457 26.958 12.370 1.00 56.72 93 GLN A N 1
ATOM 718 C CA . GLN A 1 93 ? 13.312 25.916 11.803 1.00 56.72 93 GLN A CA 1
ATOM 719 C C . GLN A 1 93 ? 12.885 24.517 12.285 1.00 56.72 93 GLN A C 1
ATOM 721 O O . GLN A 1 93 ? 12.901 23.568 11.498 1.00 56.72 93 GLN A O 1
ATOM 726 N N . SER A 1 94 ? 12.456 24.383 13.545 1.00 52.53 94 SER A N 1
ATOM 727 C CA . SER A 1 94 ? 12.048 23.100 14.137 1.00 52.53 94 SER A CA 1
ATOM 728 C C . SER A 1 94 ? 10.718 22.566 13.591 1.00 52.53 94 SER A C 1
ATOM 730 O O . SER A 1 94 ? 10.578 21.356 13.418 1.00 52.53 94 SER A O 1
ATOM 732 N N . GLU A 1 95 ? 9.770 23.432 13.225 1.00 53.38 95 GLU A N 1
ATOM 733 C CA . GLU A 1 95 ? 8.512 23.019 12.576 1.00 53.38 95 GLU A CA 1
ATOM 734 C C . GLU A 1 95 ? 8.757 22.330 11.222 1.00 53.38 95 GLU A C 1
ATOM 736 O O . GLU A 1 95 ? 8.080 21.360 10.873 1.00 53.38 95 GLU A O 1
ATOM 741 N N . SER A 1 96 ? 9.776 22.777 10.477 1.00 50.16 96 SER A N 1
ATOM 742 C CA . SER A 1 96 ? 10.159 22.159 9.201 1.00 50.16 96 SER A CA 1
ATOM 743 C C . SER A 1 96 ? 10.737 20.745 9.362 1.00 50.16 96 SER A C 1
ATOM 745 O O . SER A 1 96 ? 10.533 19.904 8.489 1.00 50.16 96 SER A O 1
ATOM 747 N N . LEU A 1 97 ? 11.396 20.467 10.496 1.00 45.44 97 LEU A N 1
ATOM 748 C CA . LEU A 1 97 ? 11.945 19.151 10.846 1.00 45.44 97 LEU A CA 1
ATOM 749 C C . LEU A 1 97 ? 10.853 18.157 11.256 1.00 45.44 97 LEU A C 1
ATOM 751 O O . LEU A 1 97 ? 10.936 16.981 10.917 1.00 45.44 97 LEU A O 1
ATOM 755 N N . TYR A 1 98 ? 9.796 18.610 11.936 1.00 44.09 98 TYR A N 1
ATOM 756 C CA . TYR A 1 98 ? 8.690 17.730 12.335 1.00 44.09 98 TYR A CA 1
ATOM 757 C C . TYR A 1 98 ? 7.941 17.165 11.117 1.00 44.09 98 TYR A C 1
ATOM 759 O O . TYR A 1 98 ? 7.537 16.003 11.096 1.00 44.09 98 TYR A O 1
ATOM 767 N N . ARG A 1 99 ? 7.824 17.965 10.050 1.00 41.03 99 ARG A N 1
ATOM 768 C CA . ARG A 1 99 ? 7.133 17.573 8.814 1.00 41.03 99 ARG A CA 1
ATOM 769 C C . ARG A 1 99 ? 7.880 16.504 8.004 1.00 41.03 99 ARG A C 1
ATOM 771 O O . ARG A 1 99 ? 7.240 15.827 7.208 1.00 41.03 99 ARG A O 1
ATOM 778 N N . SER A 1 100 ? 9.192 16.332 8.203 1.00 40.19 100 SER A N 1
ATOM 779 C 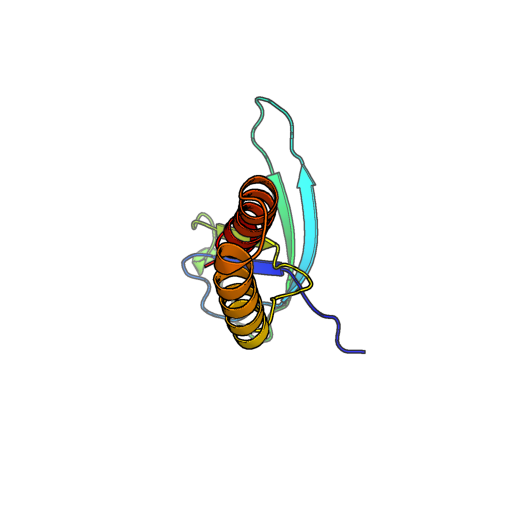CA . SER A 1 100 ? 9.984 15.289 7.527 1.00 40.19 100 SER A CA 1
ATOM 780 C C . SER A 1 100 ? 9.964 13.925 8.220 1.00 40.19 100 SER A C 1
ATOM 782 O O . SER A 1 100 ? 10.371 12.953 7.602 1.00 40.19 100 SER A O 1
ATOM 784 N N . ILE A 1 101 ? 9.496 13.840 9.469 1.00 43.84 101 ILE A N 1
ATOM 785 C CA . ILE A 1 101 ? 9.527 12.597 10.269 1.00 43.84 101 ILE A CA 1
ATOM 786 C C . ILE A 1 101 ? 8.226 11.783 10.100 1.00 43.84 101 ILE A C 1
ATOM 788 O O . ILE A 1 101 ? 8.138 10.629 10.494 1.00 43.84 101 ILE A O 1
ATOM 792 N N . LEU A 1 102 ? 7.193 12.354 9.472 1.00 42.66 102 LEU A N 1
ATOM 793 C CA . LEU A 1 102 ? 5.847 11.769 9.424 1.00 42.66 102 LEU A CA 1
ATOM 794 C C . LEU A 1 102 ? 5.668 10.599 8.429 1.00 42.66 102 LEU A C 1
ATOM 796 O O . LEU A 1 102 ? 4.534 10.198 8.174 1.00 42.66 102 LEU A O 1
ATOM 800 N N . CYS A 1 103 ? 6.742 10.072 7.834 1.00 46.50 103 CYS A N 1
ATOM 801 C CA . CYS A 1 103 ? 6.679 8.963 6.868 1.00 46.50 103 CYS A CA 1
ATOM 802 C C . CYS A 1 103 ? 7.547 7.742 7.215 1.00 46.50 103 CYS A C 1
ATOM 804 O O . CYS A 1 103 ? 7.583 6.815 6.406 1.00 46.50 103 CYS A O 1
ATOM 806 N N . ASP A 1 104 ? 8.147 7.695 8.408 1.00 37.53 104 ASP A N 1
ATOM 807 C CA . ASP A 1 104 ? 8.792 6.482 8.933 1.00 37.53 104 ASP A CA 1
ATOM 808 C C . ASP A 1 104 ? 7.771 5.599 9.688 1.00 37.53 104 ASP A C 1
ATOM 810 O O . ASP A 1 104 ? 7.236 6.046 10.729 1.00 37.53 104 ASP A O 1
#

Sequence (104 aa):
MIGNNHYTLNMDGLPAEISILQVEGNEQLNQPWHYTITFTSSNKHLLVESFLNQNARLCFNPANSNNLSDIVNKGLDALNSLTSANPLQALKQSESLYRSILCD